Protein AF-A0A7C5HXP4-F1 (afdb_monomer_lite)

Radius of gyration: 20.26 Å; chains: 1; bounding box: 49×31×54 Å

Sequence (129 aa):
MNFFTFSFLLFFAIVLTFNWLLKRWPFVWKLWLLFSSYLFYAFLDIRFLVILFAASLFNFLTGYLVNGDSDSEKGDRLMLAFAVLGNIFILALFKYYDFFRVSVESLLSRANLNVNFPLLEIVLPIGLS

pLDDT: mean 79.81, std 12.13, range [37.66, 94.31]

Structure (mmCIF, N/CA/C/O backbone):
data_AF-A0A7C5HXP4-F1
#
_entry.id   AF-A0A7C5HXP4-F1
#
loop_
_atom_site.group_PDB
_atom_site.id
_atom_site.type_symbol
_atom_site.label_atom_id
_atom_site.label_alt_id
_atom_site.label_comp_id
_atom_site.label_asym_id
_atom_site.label_entity_id
_atom_site.label_seq_id
_atom_site.pdbx_PDB_ins_code
_atom_site.Cartn_x
_atom_site.Cartn_y
_atom_site.Cartn_z
_atom_site.occupancy
_atom_site.B_iso_or_equiv
_atom_site.auth_seq_id
_atom_site.auth_comp_id
_atom_site.auth_asym_id
_atom_site.auth_atom_id
_atom_site.pdbx_PDB_model_num
ATOM 1 N N . MET A 1 1 ? -10.605 -8.056 -9.793 1.00 60.44 1 MET A N 1
ATOM 2 C CA . MET A 1 1 ? -10.437 -9.331 -10.539 1.00 60.44 1 MET A CA 1
ATOM 3 C C . MET A 1 1 ? -10.215 -10.475 -9.556 1.00 60.44 1 MET A C 1
ATOM 5 O O . MET A 1 1 ? -9.376 -10.327 -8.681 1.00 60.44 1 MET A O 1
ATOM 9 N N . ASN A 1 2 ? -10.940 -11.590 -9.676 1.00 61.75 2 ASN A N 1
ATOM 10 C CA . ASN A 1 2 ? -10.681 -12.786 -8.865 1.00 61.75 2 ASN A CA 1
ATOM 11 C C . ASN A 1 2 ? -9.537 -13.615 -9.473 1.00 61.75 2 ASN A C 1
ATOM 13 O O . ASN A 1 2 ? -9.426 -13.711 -10.695 1.00 61.75 2 ASN A O 1
ATOM 17 N N . PHE A 1 3 ? -8.718 -14.251 -8.629 1.00 64.12 3 PHE A N 1
ATOM 18 C CA . PHE A 1 3 ? -7.567 -15.063 -9.065 1.00 64.12 3 PHE A CA 1
ATOM 19 C C . PHE A 1 3 ? -7.954 -16.256 -9.955 1.00 64.12 3 PHE A C 1
ATOM 21 O O . PHE A 1 3 ? -7.169 -16.679 -10.796 1.00 64.12 3 PHE A O 1
ATOM 28 N N . PHE A 1 4 ? -9.178 -16.768 -9.816 1.00 68.62 4 PHE A N 1
ATOM 29 C CA . PHE A 1 4 ? -9.695 -17.889 -10.610 1.00 68.62 4 PHE A CA 1
ATOM 30 C C . PHE A 1 4 ? -10.366 -17.461 -11.924 1.00 68.62 4 PHE A C 1
ATOM 32 O O . PHE A 1 4 ? -10.901 -18.295 -12.650 1.00 68.62 4 PHE A O 1
ATOM 39 N N . THR A 1 5 ? -10.390 -16.165 -12.240 1.00 82.25 5 THR A N 1
ATOM 40 C CA . THR A 1 5 ? -11.065 -15.661 -13.439 1.00 82.25 5 THR A CA 1
ATOM 41 C C . THR A 1 5 ? -10.150 -15.736 -14.661 1.00 82.25 5 THR A C 1
ATOM 43 O O . THR A 1 5 ? -8.975 -15.383 -14.592 1.00 82.25 5 THR A O 1
ATOM 46 N N . PHE A 1 6 ? -10.706 -16.103 -15.820 1.00 84.25 6 PHE A N 1
ATOM 47 C CA . PHE A 1 6 ? -9.986 -16.118 -17.101 1.00 84.25 6 PHE A CA 1
ATOM 48 C C . PHE A 1 6 ? -9.297 -14.776 -17.418 1.00 84.25 6 PHE A C 1
ATOM 50 O O . PHE A 1 6 ? -8.176 -14.748 -17.921 1.00 84.25 6 PHE A O 1
ATOM 57 N N . SER A 1 7 ? -9.920 -13.658 -17.036 1.00 83.06 7 SER A N 1
ATOM 58 C CA . SER A 1 7 ? -9.351 -12.313 -17.171 1.00 83.06 7 SER A CA 1
ATOM 59 C C . SER A 1 7 ? -8.021 -12.137 -16.426 1.00 83.06 7 SER A C 1
ATOM 61 O O . SER A 1 7 ? -7.148 -11.433 -16.926 1.00 83.06 7 SER A O 1
ATOM 63 N N . PHE A 1 8 ? -7.837 -12.785 -15.266 1.00 86.00 8 PHE A N 1
ATOM 64 C CA . PHE A 1 8 ? -6.562 -12.765 -14.541 1.00 86.00 8 PHE A CA 1
ATOM 65 C C . PHE A 1 8 ? -5.486 -13.552 -15.289 1.00 86.00 8 PHE A C 1
ATOM 67 O O . PHE A 1 8 ? -4.372 -13.061 -15.434 1.00 86.00 8 PHE A O 1
ATOM 74 N N . LEU A 1 9 ? -5.819 -14.739 -15.804 1.00 87.69 9 LEU A N 1
ATOM 75 C CA . LEU A 1 9 ? -4.872 -15.576 -16.546 1.00 87.69 9 LEU A CA 1
ATOM 76 C C . LEU A 1 9 ? -4.379 -14.867 -17.813 1.00 87.69 9 LEU A C 1
ATOM 78 O O . LEU A 1 9 ? -3.181 -14.865 -18.090 1.00 87.69 9 LEU A O 1
ATOM 82 N N . LEU A 1 10 ? -5.286 -14.209 -18.538 1.00 89.00 10 LEU A N 1
ATOM 83 C CA . LEU A 1 10 ? -4.948 -13.415 -19.718 1.00 89.00 10 LEU A CA 1
ATOM 84 C C . LEU A 1 10 ? -4.054 -12.220 -19.345 1.00 89.00 10 LEU A C 1
ATOM 86 O O . LEU A 1 10 ? -3.011 -12.022 -19.966 1.00 89.00 10 LEU A O 1
ATOM 90 N N . PHE A 1 11 ? -4.411 -11.467 -18.299 1.00 89.75 11 PHE A N 1
ATOM 91 C CA . PHE A 1 11 ? -3.580 -10.376 -17.781 1.00 89.75 11 PHE A CA 1
ATOM 92 C C . PHE A 1 11 ? -2.176 -10.863 -17.389 1.00 89.75 11 PHE A C 1
ATOM 94 O O . PHE A 1 11 ? -1.177 -10.290 -17.822 1.00 89.75 11 PHE A O 1
ATOM 101 N N . PHE A 1 12 ? -2.093 -11.952 -16.624 1.00 89.50 12 PHE A N 1
ATOM 102 C CA . PHE A 1 12 ? -0.835 -12.546 -16.184 1.00 89.50 12 PHE A CA 1
ATOM 103 C C . PHE A 1 12 ? 0.032 -12.990 -17.364 1.00 89.50 12 PHE A C 1
ATOM 105 O O . PHE A 1 12 ? 1.220 -12.674 -17.393 1.00 89.50 12 PHE A O 1
ATOM 112 N N . ALA A 1 13 ? -0.554 -13.665 -18.357 1.00 92.88 13 ALA A N 1
ATOM 113 C CA . ALA A 1 13 ? 0.160 -14.090 -19.556 1.00 92.88 13 ALA A CA 1
ATOM 114 C C . ALA A 1 13 ? 0.762 -12.892 -20.305 1.00 92.88 13 ALA A C 1
ATOM 116 O O . ALA A 1 13 ? 1.952 -12.909 -20.616 1.00 92.88 13 ALA A O 1
A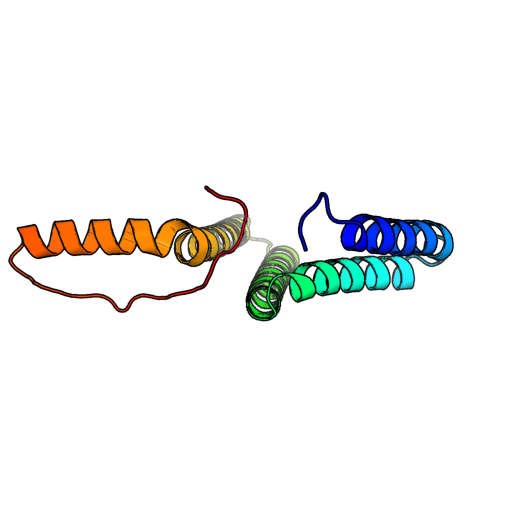TOM 117 N N . ILE A 1 14 ? -0.014 -11.819 -20.515 1.00 92.81 14 ILE A N 1
ATOM 118 C CA . ILE A 1 14 ? 0.481 -10.584 -21.143 1.00 92.81 14 ILE A CA 1
ATOM 119 C C . ILE A 1 14 ? 1.643 -10.002 -20.334 1.00 92.81 14 ILE A C 1
ATOM 121 O O . ILE A 1 14 ? 2.724 -9.775 -20.881 1.00 92.81 14 ILE A O 1
ATOM 125 N N . VAL A 1 15 ? 1.449 -9.782 -19.030 1.00 93.12 15 VAL A N 1
ATOM 126 C CA . VAL A 1 15 ? 2.478 -9.186 -18.166 1.00 93.12 15 VAL A CA 1
ATOM 127 C C . VAL A 1 15 ? 3.755 -10.017 -18.188 1.00 93.12 15 VAL A C 1
ATOM 129 O O . VAL A 1 15 ? 4.835 -9.443 -18.331 1.00 93.12 15 VAL A O 1
ATOM 132 N N . LEU A 1 16 ? 3.645 -11.344 -18.112 1.00 93.19 16 LEU A N 1
ATOM 133 C CA . LEU A 1 16 ? 4.778 -12.266 -18.123 1.00 93.19 16 LEU A CA 1
ATOM 134 C C . LEU A 1 16 ? 5.534 -12.242 -19.458 1.00 93.19 16 LEU A C 1
ATOM 136 O O . LEU A 1 16 ? 6.766 -12.175 -19.461 1.00 93.19 16 LEU A O 1
ATOM 140 N N . THR A 1 17 ? 4.820 -12.257 -20.585 1.00 94.31 17 THR A N 1
ATOM 141 C CA . THR A 1 17 ? 5.432 -12.190 -21.918 1.00 94.31 17 THR A CA 1
ATOM 142 C C . THR A 1 17 ? 6.218 -10.892 -22.094 1.00 94.31 17 THR A C 1
ATOM 144 O O . THR A 1 17 ? 7.405 -10.929 -22.430 1.00 94.31 17 THR A O 1
ATOM 147 N N . PHE A 1 18 ? 5.606 -9.745 -21.791 1.00 92.38 18 PHE A N 1
ATOM 148 C CA . PHE A 1 18 ? 6.288 -8.449 -21.865 1.00 92.38 18 PHE A CA 1
ATOM 149 C C . PHE A 1 18 ? 7.428 -8.337 -20.848 1.00 92.38 18 PHE A C 1
ATOM 151 O O . PHE A 1 18 ? 8.488 -7.812 -21.178 1.00 92.38 18 PHE A O 1
ATOM 158 N N . ASN A 1 19 ? 7.275 -8.892 -19.646 1.00 91.69 19 ASN A N 1
ATOM 159 C CA . ASN A 1 19 ? 8.336 -8.933 -18.641 1.00 91.69 19 ASN A CA 1
ATOM 160 C C . ASN A 1 19 ? 9.599 -9.636 -19.169 1.00 91.69 19 ASN A C 1
ATOM 162 O O . ASN A 1 19 ? 10.714 -9.169 -18.929 1.00 91.69 19 ASN A O 1
ATOM 166 N N . TRP A 1 20 ? 9.435 -10.725 -19.925 1.00 91.31 20 TRP A N 1
ATOM 167 C CA . TRP A 1 20 ? 10.565 -11.437 -20.518 1.00 91.31 20 TRP A CA 1
ATOM 168 C C . TRP A 1 20 ? 11.201 -10.669 -21.687 1.00 91.31 20 TRP A C 1
ATOM 170 O O . TRP A 1 20 ? 12.427 -10.572 -21.754 1.00 91.31 20 TRP A O 1
ATOM 180 N N . LEU A 1 21 ? 10.383 -10.059 -22.552 1.00 91.56 21 LEU A N 1
ATOM 181 C CA . LEU A 1 21 ? 10.831 -9.243 -23.692 1.00 91.56 21 LEU A CA 1
ATOM 182 C C . LEU A 1 21 ? 11.588 -7.980 -23.251 1.00 91.56 21 LEU A C 1
ATOM 184 O O . LEU A 1 21 ? 12.637 -7.647 -23.803 1.00 91.56 21 LEU A O 1
ATOM 188 N N . LEU A 1 22 ? 11.081 -7.286 -22.230 1.00 90.69 22 LEU A N 1
ATOM 189 C CA . LEU A 1 22 ? 11.629 -6.013 -21.757 1.00 90.69 22 LEU A CA 1
ATOM 190 C C . LEU A 1 22 ? 12.852 -6.186 -20.850 1.00 90.69 22 LEU A C 1
ATOM 192 O O . LEU A 1 22 ? 13.529 -5.199 -20.566 1.00 90.69 22 LEU A O 1
ATOM 196 N N . LYS A 1 23 ? 13.195 -7.416 -20.439 1.00 88.12 23 LYS A N 1
ATOM 197 C CA . LYS A 1 23 ? 14.339 -7.710 -19.553 1.00 88.12 23 LYS A CA 1
ATOM 198 C C . LYS A 1 23 ? 15.664 -7.122 -20.058 1.00 88.12 23 LYS A C 1
ATOM 200 O O . LYS A 1 23 ? 16.542 -6.811 -19.257 1.00 88.12 23 LYS A O 1
ATOM 205 N N . ARG A 1 24 ? 15.814 -6.946 -21.377 1.00 89.12 24 ARG A N 1
ATOM 206 C CA . ARG A 1 24 ? 17.007 -6.343 -21.996 1.00 89.12 24 ARG A CA 1
ATOM 207 C C . ARG A 1 24 ? 17.169 -4.853 -21.666 1.00 89.12 24 ARG A C 1
ATOM 209 O O . ARG A 1 24 ? 18.291 -4.356 -21.719 1.00 89.12 24 ARG A O 1
ATOM 216 N N . TRP A 1 25 ? 16.088 -4.144 -21.331 1.00 92.12 25 TRP A N 1
ATOM 217 C CA . TRP A 1 25 ? 16.073 -2.702 -21.065 1.00 92.12 25 TRP A CA 1
ATOM 218 C C . TRP A 1 25 ? 15.622 -2.421 -19.622 1.00 92.12 25 TRP A C 1
ATOM 220 O O . TRP A 1 25 ? 14.426 -2.277 -19.362 1.00 92.12 25 TRP A O 1
ATOM 230 N N . PRO A 1 26 ? 16.559 -2.302 -18.662 1.00 88.75 26 PRO A N 1
ATOM 231 C CA . PRO A 1 26 ? 16.243 -2.329 -17.232 1.00 88.75 26 PRO A CA 1
ATOM 232 C C . PRO A 1 26 ? 15.348 -1.175 -16.770 1.00 88.75 26 PRO A C 1
ATOM 234 O O . PRO A 1 26 ? 14.572 -1.344 -15.835 1.00 88.75 26 PRO A O 1
ATOM 237 N N . PHE A 1 27 ? 15.431 -0.005 -17.408 1.00 91.44 27 PHE A N 1
ATOM 238 C CA . PHE A 1 27 ? 14.555 1.123 -17.085 1.00 91.44 27 PHE A CA 1
ATOM 239 C C . PHE A 1 27 ? 13.104 0.848 -17.503 1.00 91.44 27 PHE A C 1
ATOM 241 O O . PHE A 1 27 ? 12.200 0.891 -16.672 1.00 91.44 27 PHE A O 1
ATOM 248 N N . VAL A 1 28 ? 12.890 0.481 -18.771 1.00 91.56 28 VAL A N 1
ATOM 249 C CA . VAL A 1 28 ? 11.555 0.186 -19.322 1.00 91.56 28 VAL A CA 1
ATOM 250 C C . VAL A 1 28 ? 10.923 -1.008 -18.607 1.00 91.56 28 VAL A C 1
ATOM 252 O O . VAL A 1 28 ? 9.731 -0.997 -18.317 1.00 91.56 28 VAL A O 1
ATOM 255 N N . TRP A 1 29 ? 11.734 -2.000 -18.243 1.00 91.00 29 TRP A N 1
ATOM 256 C CA . TRP A 1 29 ? 11.314 -3.151 -17.453 1.00 91.00 29 TRP A CA 1
ATOM 257 C C . TRP A 1 29 ? 10.725 -2.764 -16.087 1.00 91.00 29 TRP A C 1
ATOM 259 O O . TRP A 1 29 ? 9.637 -3.220 -15.734 1.00 91.00 29 TRP A O 1
ATOM 269 N N . LYS A 1 30 ? 11.393 -1.872 -15.340 1.00 90.56 30 LYS A N 1
ATOM 270 C CA . LYS A 1 30 ? 10.876 -1.368 -14.055 1.00 90.56 30 LYS A CA 1
ATOM 271 C C . LYS A 1 30 ? 9.566 -0.602 -14.236 1.00 90.56 30 LYS A C 1
ATOM 273 O O . LYS A 1 30 ? 8.635 -0.816 -13.465 1.00 90.56 30 LYS A O 1
ATOM 278 N N . LEU A 1 31 ? 9.482 0.260 -15.254 1.00 91.25 31 LEU A N 1
ATOM 279 C CA . LEU A 1 31 ? 8.260 1.016 -15.550 1.00 91.25 31 LEU A CA 1
ATOM 280 C C . LEU A 1 31 ? 7.101 0.086 -15.923 1.00 91.25 31 LEU A C 1
ATOM 282 O O . LEU A 1 31 ? 5.989 0.287 -15.446 1.00 91.25 31 LEU A O 1
ATOM 286 N N . TRP A 1 32 ? 7.362 -0.951 -16.723 1.00 91.94 32 TRP A N 1
ATOM 287 C CA . TRP A 1 32 ? 6.363 -1.952 -17.096 1.00 91.94 32 TRP A CA 1
ATOM 288 C C . TRP A 1 32 ? 5.803 -2.688 -15.881 1.00 91.94 32 TRP A C 1
ATOM 290 O O . TRP A 1 32 ? 4.586 -2.826 -15.754 1.00 91.94 32 TRP A O 1
ATOM 300 N N . LEU A 1 33 ? 6.674 -3.130 -14.971 1.00 91.12 33 LEU A N 1
ATOM 301 C CA . LEU A 1 33 ? 6.251 -3.800 -13.741 1.00 91.12 33 LEU A CA 1
ATOM 302 C C . LEU A 1 33 ? 5.461 -2.869 -12.825 1.00 91.12 33 LEU A C 1
ATOM 304 O O . LEU A 1 33 ? 4.429 -3.274 -12.289 1.00 91.12 33 LEU A O 1
ATOM 308 N N . LEU A 1 34 ? 5.907 -1.619 -12.683 1.00 89.44 34 LEU A N 1
ATOM 309 C CA . LEU A 1 34 ? 5.202 -0.617 -11.893 1.00 89.44 34 LEU A CA 1
ATOM 310 C C . LEU A 1 34 ? 3.800 -0.377 -12.465 1.00 89.44 34 LEU A C 1
ATOM 312 O O . LEU A 1 34 ? 2.811 -0.493 -11.747 1.00 89.44 34 LEU A O 1
ATOM 316 N N . PHE A 1 35 ? 3.713 -0.121 -13.770 1.00 90.75 35 PHE A N 1
ATOM 317 C CA . PHE A 1 35 ? 2.450 0.099 -14.463 1.00 90.75 35 PHE A CA 1
ATOM 318 C C . PHE A 1 35 ? 1.523 -1.111 -14.346 1.00 90.75 35 PHE A C 1
ATOM 320 O O . PHE A 1 35 ? 0.366 -0.950 -13.975 1.00 90.75 35 PHE A O 1
ATOM 327 N N . SER A 1 36 ? 2.041 -2.321 -14.572 1.00 89.75 36 SER A N 1
ATOM 328 C CA . SER A 1 36 ? 1.276 -3.568 -14.444 1.00 89.75 36 SER A CA 1
ATOM 329 C C . SER A 1 36 ? 0.725 -3.754 -13.029 1.00 89.75 36 SER A C 1
ATOM 331 O O . SER A 1 36 ? -0.436 -4.122 -12.873 1.00 89.75 36 SER A O 1
ATOM 333 N N . SER A 1 37 ? 1.522 -3.449 -11.999 1.00 87.00 37 SER A N 1
ATOM 334 C CA . SER A 1 37 ? 1.078 -3.492 -10.602 1.00 87.00 37 SER A CA 1
ATOM 335 C C . SER A 1 37 ? -0.094 -2.534 -10.360 1.00 87.00 37 SER A C 1
ATOM 337 O O . SER A 1 37 ? -1.151 -2.949 -9.887 1.00 87.00 37 SER A O 1
ATOM 339 N N . TYR A 1 38 ? 0.039 -1.271 -10.772 1.00 86.88 38 TYR A N 1
ATOM 340 C CA . TYR A 1 38 ? -1.032 -0.284 -10.622 1.00 86.88 38 TYR A CA 1
ATOM 341 C C . TYR A 1 38 ? -2.296 -0.652 -11.404 1.00 86.88 38 TYR A C 1
ATOM 343 O O . TYR A 1 38 ? -3.398 -0.505 -10.879 1.00 86.88 38 TYR A O 1
ATOM 351 N N . LEU A 1 39 ? -2.156 -1.171 -12.626 1.00 86.75 39 LEU A N 1
ATOM 352 C CA . LEU A 1 39 ? -3.283 -1.605 -13.456 1.00 86.75 39 LEU A CA 1
ATOM 353 C C . LEU A 1 39 ? -4.041 -2.766 -12.812 1.00 86.75 39 LEU A C 1
ATOM 355 O O . LEU A 1 39 ? -5.269 -2.757 -12.773 1.00 86.75 39 LEU A O 1
ATOM 359 N N . PHE A 1 40 ? -3.313 -3.734 -12.251 1.00 84.38 40 PHE A N 1
ATOM 360 C CA . PHE A 1 40 ? -3.906 -4.852 -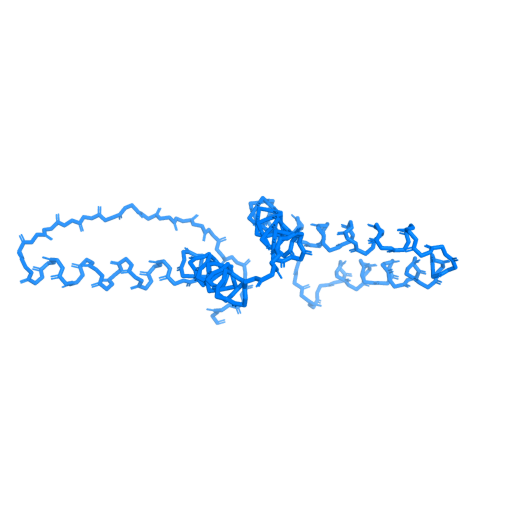11.525 1.00 84.38 40 PHE A CA 1
ATOM 361 C C . PHE A 1 40 ? -4.743 -4.381 -10.328 1.00 84.38 40 PHE A C 1
ATOM 363 O O . PHE A 1 40 ? -5.875 -4.834 -10.150 1.00 84.38 40 PHE A O 1
ATOM 370 N N . TYR A 1 41 ? -4.227 -3.427 -9.547 1.00 77.81 41 TYR A N 1
ATOM 371 C CA . TYR A 1 41 ? -4.969 -2.837 -8.429 1.00 77.81 41 TYR A CA 1
ATOM 372 C C . TYR A 1 41 ? -6.136 -1.946 -8.883 1.00 77.81 41 TYR A C 1
ATOM 374 O O . TYR A 1 41 ? -7.192 -1.968 -8.253 1.00 77.81 41 TYR A O 1
ATOM 382 N N . ALA A 1 42 ? -6.004 -1.225 -10.001 1.00 81.81 42 ALA A N 1
ATOM 383 C CA . ALA A 1 42 ? -7.089 -0.421 -10.570 1.00 81.81 42 ALA A CA 1
ATOM 384 C C . ALA A 1 42 ? -8.298 -1.274 -10.998 1.00 81.81 42 ALA A C 1
ATOM 386 O O . ALA A 1 42 ? -9.436 -0.829 -10.872 1.00 81.81 42 ALA A O 1
ATOM 387 N N . PHE A 1 43 ? -8.070 -2.514 -11.450 1.00 77.19 43 PHE A N 1
ATOM 388 C CA . PHE A 1 43 ? -9.134 -3.481 -11.755 1.00 77.19 43 PHE A CA 1
ATOM 389 C C . PHE A 1 43 ? -9.881 -4.017 -10.520 1.00 77.19 43 PHE A C 1
ATOM 391 O O . PHE A 1 43 ? -10.860 -4.757 -10.673 1.00 77.19 43 PHE A O 1
ATOM 398 N N . LEU A 1 44 ? -9.400 -3.741 -9.306 1.00 70.44 44 LEU A N 1
ATOM 399 C CA . LEU A 1 44 ? -10.107 -4.052 -8.062 1.00 70.44 44 LEU A CA 1
ATOM 400 C C . LEU A 1 44 ? -10.941 -2.849 -7.622 1.00 70.44 44 LEU A C 1
ATOM 402 O O . LEU A 1 44 ? -12.161 -2.957 -7.560 1.00 70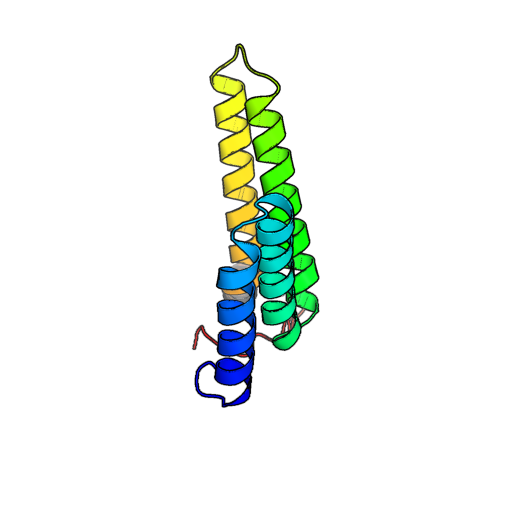.44 44 LEU A O 1
ATOM 406 N N . ASP A 1 45 ? -10.294 -1.710 -7.376 1.00 73.69 45 ASP A N 1
ATOM 407 C CA . ASP A 1 45 ? -10.951 -0.421 -7.150 1.00 73.69 45 ASP A CA 1
ATOM 408 C C . ASP A 1 45 ? -9.921 0.705 -7.331 1.00 73.69 45 ASP A C 1
ATOM 410 O O . ASP A 1 45 ? -8.806 0.646 -6.803 1.00 73.69 45 ASP A O 1
ATOM 414 N N . ILE A 1 46 ? -10.299 1.765 -8.045 1.00 76.19 46 ILE A N 1
ATOM 415 C CA . ILE A 1 46 ? -9.447 2.939 -8.271 1.00 76.19 46 ILE A CA 1
ATOM 416 C C . ILE A 1 46 ? -9.068 3.656 -6.964 1.00 76.19 46 ILE A C 1
ATOM 418 O O . ILE A 1 46 ? -8.006 4.272 -6.882 1.00 76.19 46 ILE A O 1
ATOM 422 N N . ARG A 1 47 ? -9.887 3.546 -5.911 1.00 75.81 47 ARG A N 1
ATOM 423 C CA . ARG A 1 47 ? -9.598 4.126 -4.590 1.00 75.81 47 ARG A CA 1
ATOM 424 C C . ARG A 1 47 ? -8.330 3.529 -3.978 1.00 75.81 47 ARG A C 1
ATOM 426 O O . ARG A 1 47 ? -7.524 4.272 -3.416 1.00 75.81 47 ARG A O 1
ATOM 433 N N . PHE A 1 48 ? -8.090 2.226 -4.164 1.00 73.44 48 PHE A N 1
ATOM 434 C CA . PHE A 1 48 ? -6.853 1.576 -3.713 1.00 73.44 48 PHE A CA 1
ATOM 435 C C . PHE A 1 48 ? -5.624 2.107 -4.436 1.00 73.44 48 PHE A C 1
ATOM 437 O O . PHE A 1 48 ? -4.556 2.159 -3.836 1.00 73.44 48 PHE A O 1
ATOM 444 N N . LEU A 1 49 ? -5.766 2.553 -5.687 1.00 80.69 49 LEU A N 1
ATOM 445 C CA . LEU A 1 49 ? -4.659 3.133 -6.439 1.00 80.69 49 LEU A CA 1
ATOM 446 C C . LEU A 1 49 ? -4.144 4.408 -5.770 1.00 80.69 49 LEU A C 1
ATOM 448 O O . LEU A 1 49 ? -2.936 4.560 -5.610 1.00 80.69 49 LEU A O 1
ATOM 452 N N . VAL A 1 50 ? -5.047 5.289 -5.329 1.00 81.50 50 VAL A N 1
ATOM 453 C CA . VAL A 1 50 ? -4.683 6.539 -4.638 1.00 81.50 50 VAL A CA 1
ATOM 454 C C . VAL A 1 50 ? -3.951 6.240 -3.331 1.00 81.50 50 VAL A C 1
ATOM 456 O O . VAL A 1 50 ? -2.920 6.845 -3.046 1.00 81.50 50 VAL A O 1
ATOM 459 N N . ILE A 1 51 ? -4.444 5.268 -2.563 1.00 80.19 51 ILE A N 1
ATOM 460 C CA . ILE A 1 51 ? -3.853 4.872 -1.278 1.00 80.19 51 ILE A CA 1
ATOM 461 C C . ILE A 1 51 ? -2.489 4.216 -1.488 1.00 80.19 51 ILE A C 1
ATOM 463 O O . ILE A 1 51 ? -1.528 4.558 -0.804 1.00 80.19 51 ILE A O 1
ATOM 467 N N . LEU A 1 52 ? -2.386 3.298 -2.450 1.00 83.38 52 LEU A N 1
ATOM 468 C CA . LEU A 1 52 ? -1.150 2.592 -2.772 1.00 83.38 52 LEU A CA 1
ATOM 469 C C . LEU A 1 52 ? -0.095 3.558 -3.310 1.00 83.38 52 LEU A C 1
ATOM 471 O O . LEU A 1 52 ? 1.071 3.460 -2.927 1.00 83.38 52 LEU A O 1
ATOM 475 N N . PHE A 1 53 ? -0.501 4.526 -4.133 1.00 85.75 53 PHE A N 1
ATOM 476 C CA . PHE A 1 53 ? 0.374 5.592 -4.606 1.00 85.75 53 PHE A CA 1
ATOM 477 C C . PHE A 1 53 ? 0.850 6.480 -3.453 1.00 85.75 53 PHE A C 1
ATOM 479 O O . PHE A 1 53 ? 2.052 6.700 -3.317 1.00 85.75 53 PHE A O 1
ATOM 486 N N . ALA A 1 54 ? -0.057 6.931 -2.580 1.00 86.44 54 ALA A N 1
ATOM 487 C CA . ALA A 1 54 ? 0.291 7.744 -1.416 1.00 86.44 54 ALA A CA 1
ATOM 488 C C . ALA A 1 54 ? 1.232 7.001 -0.454 1.00 86.44 54 ALA A C 1
ATOM 490 O O . ALA A 1 54 ? 2.238 7.564 -0.030 1.00 86.44 54 ALA A O 1
ATOM 491 N N . ALA A 1 55 ? 0.961 5.725 -0.164 1.00 86.81 55 ALA A N 1
ATOM 492 C CA . ALA A 1 55 ? 1.814 4.884 0.672 1.00 86.81 55 ALA A CA 1
ATOM 493 C C . ALA A 1 55 ? 3.188 4.648 0.028 1.00 86.81 55 ALA A C 1
ATOM 495 O O . ALA A 1 55 ? 4.212 4.715 0.706 1.00 86.81 55 ALA A O 1
ATOM 496 N N . SER A 1 56 ? 3.231 4.402 -1.284 1.00 87.00 56 SER A N 1
ATOM 497 C CA . SER A 1 56 ? 4.488 4.220 -2.018 1.00 87.00 56 SER A CA 1
ATOM 498 C C . SER A 1 56 ? 5.320 5.500 -2.019 1.00 87.00 56 SER A C 1
ATOM 500 O O . SER A 1 56 ? 6.520 5.448 -1.764 1.00 87.00 56 SER A O 1
ATOM 502 N N . LEU A 1 57 ? 4.685 6.652 -2.256 1.00 89.38 57 LEU A N 1
ATOM 503 C CA . LEU A 1 57 ? 5.339 7.958 -2.240 1.00 89.38 57 LEU A CA 1
ATOM 504 C C . LEU A 1 57 ? 5.846 8.311 -0.840 1.00 89.38 57 LEU A C 1
ATOM 506 O O . LEU A 1 57 ? 6.984 8.746 -0.701 1.00 89.38 57 LEU A O 1
ATOM 510 N N . PHE A 1 58 ? 5.033 8.080 0.192 1.00 89.44 58 PHE A N 1
ATOM 511 C CA . PHE A 1 58 ? 5.420 8.284 1.585 1.00 89.44 58 PHE A CA 1
ATOM 512 C C . PHE A 1 58 ? 6.652 7.447 1.944 1.00 89.44 58 PHE A C 1
ATOM 514 O O . PHE A 1 58 ? 7.657 8.000 2.379 1.00 89.44 58 PHE A O 1
ATOM 521 N N . ASN A 1 59 ? 6.621 6.140 1.663 1.00 88.81 59 ASN A N 1
ATOM 522 C CA . ASN A 1 59 ? 7.759 5.251 1.904 1.00 88.81 59 ASN A CA 1
ATOM 523 C C . ASN A 1 59 ? 9.004 5.662 1.107 1.00 88.81 59 ASN A C 1
ATOM 525 O O . ASN A 1 59 ? 10.113 5.616 1.635 1.00 88.81 59 ASN A O 1
ATOM 529 N N . PHE A 1 60 ? 8.831 6.083 -0.148 1.00 87.50 60 PHE A N 1
ATOM 530 C CA . PHE A 1 60 ? 9.935 6.554 -0.980 1.00 87.50 60 PHE A CA 1
ATOM 531 C C . PHE A 1 60 ? 10.581 7.820 -0.406 1.00 87.50 60 PHE A C 1
ATOM 533 O O . PHE A 1 60 ? 11.802 7.881 -0.292 1.00 87.50 60 PHE A O 1
ATOM 540 N N . LEU A 1 61 ? 9.775 8.805 0.002 1.00 87.75 61 LEU A N 1
ATOM 541 C CA . LEU A 1 61 ? 10.266 10.044 0.605 1.00 87.75 61 LEU A CA 1
ATOM 542 C C . LEU A 1 61 ? 10.960 9.778 1.941 1.00 87.75 61 LEU A C 1
ATOM 544 O O . LEU A 1 61 ? 12.063 10.274 2.152 1.00 87.75 61 LEU A O 1
ATOM 548 N N . THR A 1 62 ? 10.367 8.969 2.823 1.00 85.88 62 THR A N 1
ATOM 549 C CA . THR A 1 62 ? 11.003 8.647 4.107 1.00 85.88 62 THR A CA 1
ATOM 550 C C . THR A 1 62 ? 12.299 7.865 3.909 1.00 85.88 62 THR A C 1
ATOM 552 O O . THR A 1 62 ? 13.289 8.167 4.565 1.00 85.88 62 THR A O 1
ATOM 555 N N . GLY A 1 63 ? 12.339 6.925 2.960 1.00 84.12 63 GLY A N 1
ATOM 556 C CA . GLY A 1 63 ? 13.562 6.198 2.614 1.00 84.12 63 GLY A CA 1
ATOM 557 C C . GLY A 1 63 ? 14.647 7.090 2.005 1.00 84.12 63 GLY A C 1
ATOM 558 O O . GLY A 1 63 ? 15.822 6.908 2.305 1.00 84.12 63 GLY A O 1
ATOM 559 N N . TYR A 1 64 ? 14.271 8.077 1.186 1.00 84.75 64 TYR A N 1
ATOM 560 C CA . TYR A 1 64 ? 15.216 9.049 0.634 1.00 84.75 64 TYR A CA 1
ATOM 561 C C . TYR A 1 64 ? 15.805 9.954 1.722 1.00 84.75 64 TYR A C 1
ATOM 563 O O . TYR A 1 64 ? 17.008 10.192 1.728 1.00 84.75 64 TYR A O 1
ATOM 571 N N . LEU A 1 65 ? 14.974 10.415 2.662 1.00 81.75 65 LEU A N 1
ATOM 572 C CA . LEU A 1 65 ? 15.404 11.273 3.768 1.00 81.75 65 LEU A CA 1
ATOM 573 C C . LEU A 1 65 ? 16.365 10.556 4.725 1.00 81.75 65 LEU A C 1
ATOM 575 O O . LEU A 1 65 ? 17.367 11.147 5.100 1.00 81.75 65 LEU A O 1
ATOM 579 N N . VAL A 1 66 ? 16.113 9.279 5.035 1.00 82.12 66 VAL A N 1
ATOM 580 C CA . VAL A 1 66 ? 17.021 8.440 5.848 1.00 82.12 66 VAL A CA 1
ATOM 581 C C . VAL A 1 66 ? 18.386 8.245 5.177 1.00 82.12 66 VAL A C 1
ATOM 583 O O . VAL A 1 66 ? 19.387 8.043 5.845 1.00 82.12 66 VAL A O 1
ATOM 586 N N . ASN A 1 67 ? 18.441 8.269 3.844 1.00 76.00 67 ASN A N 1
ATOM 587 C CA . ASN A 1 67 ? 19.675 8.008 3.100 1.00 76.00 67 ASN A CA 1
ATOM 588 C C . ASN A 1 67 ? 20.439 9.296 2.729 1.00 76.00 67 ASN A C 1
ATOM 590 O O . ASN A 1 67 ? 21.588 9.221 2.297 1.00 76.00 67 ASN A O 1
ATOM 594 N N . GLY A 1 68 ? 19.779 10.458 2.805 1.00 67.25 68 GLY A N 1
ATOM 595 C CA . GLY A 1 68 ? 20.300 11.753 2.354 1.00 67.25 68 GLY A CA 1
ATOM 596 C C . GLY A 1 68 ? 20.930 12.607 3.454 1.00 67.25 68 GLY A C 1
ATOM 597 O O . GLY A 1 68 ? 21.720 13.492 3.144 1.00 67.25 68 GLY A O 1
ATOM 598 N N . ASP A 1 69 ? 20.613 12.322 4.712 1.00 63.78 69 ASP A N 1
ATOM 599 C CA . ASP A 1 69 ? 21.128 13.000 5.898 1.00 63.78 69 ASP A CA 1
ATOM 600 C C . ASP A 1 69 ? 21.345 11.919 6.953 1.00 63.78 69 ASP A C 1
ATOM 602 O O . ASP A 1 69 ? 20.358 11.306 7.333 1.00 63.78 69 ASP A O 1
ATOM 606 N N . SER A 1 70 ? 22.588 11.669 7.392 1.00 55.62 70 SER A N 1
ATOM 607 C CA . SER A 1 70 ? 22.885 11.295 8.787 1.00 55.62 70 SER A CA 1
ATOM 608 C C . SER A 1 70 ? 24.347 10.903 9.014 1.00 55.62 70 SER A C 1
ATOM 610 O O . SER A 1 70 ? 24.760 9.763 8.836 1.00 55.62 70 SER A O 1
ATOM 612 N N . ASP A 1 71 ? 25.083 11.844 9.602 1.00 60.25 71 ASP A N 1
ATOM 613 C CA . ASP A 1 71 ? 26.144 11.561 10.583 1.00 60.25 71 ASP A CA 1
ATOM 614 C C . ASP A 1 71 ? 25.541 11.184 11.969 1.00 60.25 71 ASP A C 1
ATOM 616 O O . ASP A 1 71 ? 26.251 11.047 12.965 1.00 60.25 71 ASP A O 1
ATOM 620 N N . SER A 1 72 ? 24.207 11.043 12.074 1.00 70.81 72 SER A N 1
ATOM 621 C CA . SER A 1 72 ? 23.473 10.835 13.329 1.00 70.81 72 SER A CA 1
ATOM 622 C C . SER A 1 72 ? 22.562 9.606 13.271 1.00 70.81 72 SER A C 1
ATOM 624 O 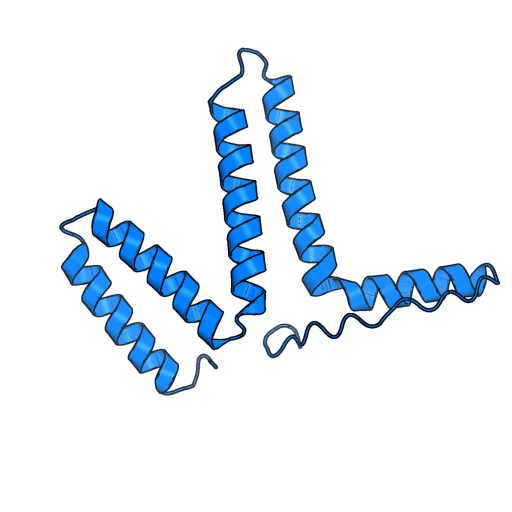O . SER A 1 72 ? 21.382 9.686 12.941 1.00 70.81 72 SER A O 1
ATOM 626 N N . GLU A 1 73 ? 23.085 8.473 13.739 1.00 76.12 73 GLU A N 1
ATOM 627 C CA . GLU A 1 73 ? 22.395 7.174 13.867 1.00 76.12 73 GLU A CA 1
ATOM 628 C C . GLU A 1 73 ? 21.025 7.253 14.592 1.00 76.12 73 GLU A C 1
ATOM 630 O O . GLU A 1 73 ? 20.134 6.419 14.407 1.00 76.12 73 GLU A O 1
ATOM 635 N N . LYS A 1 74 ? 20.819 8.282 15.429 1.00 77.25 74 LYS A N 1
ATOM 636 C CA . LYS A 1 74 ? 19.552 8.524 16.139 1.00 77.25 74 LYS A CA 1
ATOM 637 C C . LYS A 1 74 ? 18.455 9.100 15.237 1.00 77.25 74 LYS A C 1
ATOM 639 O O . LYS A 1 74 ? 17.286 8.787 15.467 1.00 77.25 74 LYS A O 1
ATOM 644 N N . GLY A 1 75 ? 18.807 9.936 14.257 1.00 80.75 75 GLY A N 1
ATOM 645 C CA . GLY A 1 75 ? 17.856 10.557 13.327 1.00 80.75 75 GLY A CA 1
ATOM 646 C C . GLY A 1 75 ? 17.207 9.519 12.417 1.00 80.75 75 GLY A C 1
ATOM 647 O O . GLY A 1 75 ? 15.977 9.427 12.351 1.00 80.75 75 GLY A O 1
ATOM 648 N N . ASP A 1 76 ? 18.031 8.641 11.850 1.00 81.81 76 ASP A N 1
ATOM 649 C CA . ASP A 1 76 ? 17.588 7.558 10.967 1.00 81.81 76 ASP A CA 1
ATOM 650 C C . ASP A 1 76 ? 16.627 6.606 11.670 1.00 81.81 76 ASP A C 1
ATOM 652 O O . ASP A 1 76 ? 15.584 6.232 11.130 1.00 81.81 76 ASP A O 1
ATOM 656 N N . ARG A 1 77 ? 16.919 6.257 12.928 1.00 83.81 77 ARG A N 1
ATOM 657 C CA . ARG A 1 77 ? 16.060 5.366 13.714 1.00 83.81 77 ARG A CA 1
ATOM 658 C C . ARG A 1 77 ? 14.678 5.968 13.982 1.00 83.81 77 ARG A C 1
ATOM 660 O O . ARG A 1 77 ? 13.689 5.232 13.977 1.00 83.81 77 ARG A O 1
ATOM 667 N N . LEU A 1 78 ? 14.594 7.281 14.203 1.00 85.75 78 LEU A N 1
ATOM 668 C CA . LEU A 1 78 ? 13.318 7.981 14.385 1.00 85.75 78 LEU A CA 1
ATOM 669 C C . LEU A 1 78 ? 12.528 8.065 13.075 1.00 85.75 78 LEU A C 1
ATOM 671 O O . LEU A 1 78 ? 11.323 7.808 13.078 1.00 85.75 78 LEU A O 1
ATOM 675 N N . MET A 1 79 ? 13.191 8.357 11.957 1.00 85.69 79 MET A N 1
ATOM 676 C CA . MET A 1 79 ? 12.553 8.369 10.636 1.00 85.69 79 MET A CA 1
ATOM 677 C C . MET A 1 79 ? 12.044 6.983 10.227 1.00 85.69 79 MET A C 1
ATOM 679 O O . MET A 1 79 ? 10.931 6.867 9.714 1.00 85.69 79 MET A O 1
ATOM 683 N N . LEU A 1 80 ? 12.794 5.917 10.522 1.00 86.69 80 LEU A N 1
ATOM 684 C CA . LEU A 1 80 ? 12.336 4.541 10.317 1.00 86.69 80 LEU A CA 1
ATOM 685 C C . LEU A 1 80 ? 11.114 4.214 11.182 1.00 86.69 80 LEU A C 1
ATOM 687 O O . LEU A 1 80 ? 10.142 3.647 10.681 1.00 86.69 80 LEU A O 1
ATOM 691 N N . ALA A 1 81 ? 11.123 4.600 12.462 1.00 89.19 81 ALA A N 1
ATOM 692 C CA . ALA A 1 81 ? 9.963 4.421 13.331 1.00 89.19 81 ALA A CA 1
ATOM 693 C C . ALA A 1 81 ? 8.733 5.164 12.783 1.00 89.19 81 ALA A C 1
ATOM 695 O O . ALA A 1 81 ? 7.636 4.608 12.765 1.00 89.19 81 ALA A O 1
ATOM 696 N N . PHE A 1 82 ? 8.921 6.382 12.269 1.00 89.44 82 PHE A N 1
ATOM 697 C CA . PHE A 1 82 ? 7.863 7.158 11.627 1.00 89.44 82 PHE A CA 1
ATOM 698 C C . PHE A 1 82 ? 7.329 6.484 10.353 1.00 89.44 82 PHE A C 1
ATOM 700 O O . PHE A 1 82 ? 6.112 6.386 10.183 1.00 89.44 82 PHE A O 1
ATOM 707 N N . ALA A 1 83 ? 8.207 5.941 9.500 1.00 88.62 83 ALA A N 1
ATOM 708 C CA . ALA A 1 83 ? 7.806 5.174 8.319 1.00 88.62 83 ALA A CA 1
ATOM 709 C C . ALA A 1 83 ? 6.932 3.972 8.706 1.00 88.62 83 ALA A C 1
ATOM 711 O O . ALA A 1 83 ? 5.850 3.762 8.151 1.00 88.62 83 ALA A O 1
ATOM 712 N N . VAL A 1 84 ? 7.378 3.193 9.694 1.00 90.44 84 VAL A N 1
ATOM 713 C CA . VAL A 1 84 ? 6.658 2.008 10.180 1.00 90.44 84 VAL A CA 1
ATOM 714 C C . VAL A 1 84 ? 5.304 2.397 10.767 1.00 90.44 84 VAL A C 1
ATOM 716 O O . VAL A 1 84 ? 4.292 1.796 10.404 1.00 90.44 84 VAL A O 1
ATOM 719 N N . LEU A 1 85 ? 5.257 3.429 11.614 1.00 91.81 85 LEU A N 1
ATOM 720 C CA . LEU A 1 85 ? 4.009 3.927 12.194 1.00 91.81 85 LEU A CA 1
ATOM 721 C C . LEU A 1 85 ? 3.025 4.396 11.118 1.00 91.81 85 LEU A C 1
ATOM 723 O O . LEU A 1 85 ? 1.845 4.068 11.211 1.00 91.81 85 LEU A O 1
ATOM 727 N N . GLY A 1 86 ? 3.495 5.082 10.072 1.00 87.69 86 GLY A N 1
ATOM 728 C CA . GLY A 1 86 ? 2.657 5.484 8.940 1.00 87.69 86 GLY A CA 1
ATOM 729 C C . GLY A 1 86 ? 2.029 4.290 8.212 1.00 87.69 86 GLY A C 1
ATOM 730 O O . GLY A 1 86 ? 0.825 4.281 7.958 1.00 87.69 86 GLY A O 1
ATOM 731 N N . ASN A 1 87 ? 2.803 3.235 7.942 1.00 87.19 87 ASN A N 1
ATOM 732 C CA . ASN A 1 87 ? 2.274 2.022 7.304 1.00 87.19 87 ASN A CA 1
ATOM 733 C C . ASN A 1 87 ? 1.290 1.265 8.212 1.00 87.19 87 ASN A C 1
ATOM 735 O O . ASN A 1 87 ? 0.248 0.805 7.741 1.00 87.19 87 ASN A O 1
ATOM 739 N N . ILE A 1 88 ? 1.585 1.162 9.514 1.00 87.19 88 ILE A N 1
ATOM 740 C CA . ILE A 1 88 ? 0.671 0.560 10.499 1.00 87.19 88 ILE A CA 1
ATOM 741 C C . ILE A 1 88 ? -0.626 1.364 10.581 1.00 87.19 88 ILE A C 1
ATOM 743 O O . ILE A 1 88 ? -1.701 0.776 10.642 1.00 87.19 88 ILE A O 1
ATOM 747 N N . PHE A 1 89 ? -0.545 2.692 10.544 1.00 84.94 89 PHE A N 1
ATOM 748 C CA . PHE A 1 89 ? -1.712 3.564 10.573 1.00 84.94 89 PHE A CA 1
ATOM 749 C C . PHE A 1 89 ? -2.611 3.357 9.349 1.00 84.94 89 PHE A C 1
ATOM 751 O O . PHE A 1 89 ? -3.820 3.196 9.500 1.00 84.94 89 PHE A O 1
ATOM 758 N N . ILE A 1 90 ? -2.030 3.266 8.149 1.00 82.50 90 ILE A N 1
ATOM 759 C CA . ILE A 1 90 ? -2.771 2.932 6.922 1.00 82.50 90 ILE A CA 1
ATOM 760 C C . ILE A 1 90 ? -3.443 1.558 7.069 1.00 82.50 90 ILE A C 1
ATOM 762 O O . ILE A 1 90 ? -4.636 1.423 6.808 1.00 82.50 90 ILE A O 1
ATOM 766 N N . LEU A 1 91 ? -2.727 0.541 7.554 1.00 79.88 91 LEU A N 1
ATOM 767 C CA . LEU A 1 91 ? -3.314 -0.779 7.810 1.00 79.88 91 LEU A CA 1
ATOM 768 C C . LEU A 1 91 ? -4.459 -0.719 8.828 1.00 79.88 91 LEU A C 1
ATOM 770 O O . LEU A 1 91 ? -5.507 -1.319 8.600 1.00 79.88 91 LEU A O 1
ATOM 774 N N . ALA A 1 92 ? -4.287 0.012 9.927 1.00 79.19 92 ALA A N 1
ATOM 775 C CA . ALA A 1 92 ? -5.310 0.176 10.951 1.00 79.19 92 ALA A CA 1
ATOM 776 C C . ALA A 1 92 ? -6.571 0.843 10.381 1.00 79.19 92 ALA A C 1
ATOM 778 O O . ALA A 1 92 ? -7.670 0.337 10.597 1.00 79.19 92 ALA A O 1
ATOM 779 N N . LEU A 1 93 ? -6.419 1.911 9.592 1.00 74.81 93 LEU A N 1
ATOM 780 C CA . LEU A 1 93 ? -7.534 2.624 8.964 1.00 74.81 93 LEU A CA 1
ATOM 781 C C . LEU A 1 93 ? -8.240 1.836 7.855 1.00 74.81 93 LEU A C 1
ATOM 783 O O . LEU A 1 93 ? -9.441 1.991 7.677 1.00 74.81 93 LEU A O 1
ATOM 787 N N . PHE A 1 94 ? -7.536 1.017 7.078 1.00 72.12 94 PHE A N 1
ATOM 788 C CA . PHE A 1 94 ? -8.176 0.315 5.959 1.00 72.12 94 PHE A CA 1
ATOM 789 C C . PHE A 1 94 ? -8.677 -1.073 6.332 1.00 72.12 94 PHE A C 1
ATOM 791 O O . PHE A 1 94 ? -9.742 -1.481 5.881 1.00 72.12 94 PHE A O 1
ATOM 798 N N . LYS A 1 95 ? -7.929 -1.808 7.157 1.00 72.25 95 LYS A N 1
ATOM 799 C CA . LYS A 1 95 ? -8.258 -3.193 7.513 1.00 72.25 95 LYS A CA 1
ATOM 800 C C . LYS A 1 95 ? -9.015 -3.306 8.832 1.00 72.25 95 LYS A C 1
ATOM 802 O O . LYS A 1 95 ? -9.835 -4.204 8.976 1.00 72.25 95 LYS A O 1
ATOM 807 N N . TYR A 1 96 ? -8.732 -2.430 9.794 1.00 73.44 96 TYR A N 1
ATOM 808 C CA . TYR A 1 96 ? -9.230 -2.561 11.166 1.00 73.44 96 TYR A CA 1
ATOM 809 C C . TYR A 1 96 ? -10.139 -1.412 11.603 1.00 73.44 96 TYR A C 1
ATOM 811 O O . TYR A 1 96 ? -10.510 -1.362 12.772 1.00 73.44 96 TYR A O 1
ATOM 819 N N . TYR A 1 97 ? -10.528 -0.508 10.699 1.00 75.25 97 TYR A N 1
ATOM 820 C CA . TYR A 1 97 ? -11.339 0.651 11.071 1.00 75.25 97 TYR A CA 1
ATOM 821 C C . TYR A 1 97 ? -12.690 0.257 11.646 1.00 75.25 97 TYR A C 1
ATOM 823 O O . TYR A 1 97 ? -13.081 0.810 12.665 1.00 75.25 97 TYR A O 1
ATOM 831 N N . ASP A 1 98 ? -13.369 -0.733 11.066 1.00 74.38 98 ASP A N 1
ATOM 832 C CA . ASP A 1 98 ? -14.663 -1.184 11.585 1.00 74.38 98 ASP A CA 1
ATOM 833 C C . ASP A 1 98 ? -14.523 -1.810 12.986 1.00 74.38 98 ASP A C 1
ATOM 835 O O . ASP A 1 98 ? -15.254 -1.454 13.910 1.00 74.38 98 ASP A O 1
ATOM 839 N N . PHE A 1 99 ? -13.487 -2.634 13.193 1.00 76.06 99 PHE A N 1
ATOM 840 C CA . PHE A 1 99 ? -13.141 -3.181 14.510 1.00 76.06 99 PHE A CA 1
ATOM 841 C C . PHE A 1 99 ? -12.818 -2.081 15.534 1.00 76.06 99 PHE A C 1
ATOM 843 O O . PHE A 1 99 ? -13.280 -2.129 16.678 1.00 76.06 99 PHE A O 1
ATOM 850 N N . PHE A 1 100 ? -12.035 -1.079 15.132 1.00 77.62 100 PHE A N 1
ATOM 851 C CA . PHE A 1 100 ? -11.662 0.042 15.989 1.00 77.62 100 PHE A CA 1
ATOM 852 C C . PHE A 1 100 ? -12.877 0.910 16.323 1.00 77.62 100 PHE A C 1
ATOM 854 O O . PHE A 1 100 ? -13.067 1.250 17.489 1.00 77.62 100 PHE A O 1
ATOM 861 N N . ARG A 1 101 ? -13.734 1.199 15.335 1.00 79.50 101 ARG A N 1
ATOM 862 C CA . ARG A 1 101 ? -14.982 1.951 15.506 1.00 79.50 101 ARG A CA 1
ATOM 863 C C . ARG A 1 101 ? -15.851 1.301 16.575 1.00 79.50 101 ARG A C 1
ATOM 865 O O . ARG A 1 101 ? -16.130 1.930 17.590 1.00 79.50 101 ARG A O 1
ATOM 872 N N . VAL A 1 102 ? -16.186 0.023 16.391 1.00 80.88 102 VAL A N 1
ATOM 873 C CA . VAL A 1 102 ? -17.034 -0.730 17.327 1.00 80.88 102 VAL A CA 1
ATOM 874 C C . VAL A 1 102 ? -16.402 -0.785 18.719 1.00 80.88 102 VAL A C 1
ATOM 876 O O . VAL A 1 102 ? -17.088 -0.597 19.724 1.00 80.88 102 VAL A O 1
ATOM 879 N N . SER A 1 103 ? -15.083 -0.985 18.802 1.00 83.75 103 SER A N 1
ATOM 880 C CA . SER A 1 103 ? -14.374 -1.016 20.086 1.00 83.75 103 SER A CA 1
ATOM 881 C C . SER A 1 103 ? -14.458 0.326 20.819 1.00 83.75 103 SER A C 1
ATOM 883 O O . SER A 1 103 ? -14.788 0.351 22.004 1.00 83.75 103 SER A O 1
ATOM 885 N N . VAL A 1 104 ? -14.222 1.445 20.130 1.00 83.44 104 VAL A N 1
ATOM 886 C CA . VAL A 1 104 ? -14.261 2.792 20.722 1.00 83.44 104 VAL A CA 1
ATOM 887 C C . VAL A 1 104 ? -15.688 3.202 21.094 1.00 83.44 104 VAL A C 1
ATOM 889 O O . VAL A 1 104 ? -15.895 3.703 22.197 1.00 83.44 104 VAL A O 1
ATOM 892 N N . GLU A 1 105 ? -16.680 2.919 20.247 1.00 85.62 105 GLU A N 1
ATOM 893 C CA . GLU A 1 105 ? -18.104 3.130 20.558 1.00 85.62 105 GLU A CA 1
ATOM 894 C C . GLU A 1 105 ? -18.529 2.320 21.795 1.00 85.62 105 GLU A C 1
ATOM 896 O O . GLU A 1 105 ? -19.223 2.826 22.681 1.00 85.62 105 GLU A O 1
ATOM 901 N N . SER A 1 106 ? -18.043 1.080 21.929 1.00 83.12 106 SER A N 1
ATOM 902 C CA . SER A 1 106 ? -18.322 0.243 23.104 1.00 83.12 106 SER A CA 1
ATOM 903 C C . SER A 1 106 ? -17.670 0.766 24.394 1.00 83.12 106 SER A C 1
ATOM 905 O O . SER A 1 106 ? -18.227 0.599 25.477 1.00 83.12 106 SER A O 1
ATOM 907 N N . LEU A 1 107 ? -16.507 1.420 24.306 1.00 85.38 107 LEU A N 1
ATOM 908 C CA . LEU A 1 107 ? -15.831 2.021 25.460 1.00 85.38 107 LEU A CA 1
ATOM 909 C C . LEU A 1 107 ? -16.471 3.354 25.860 1.00 85.38 107 LEU A C 1
ATOM 911 O O . LEU A 1 107 ? -16.655 3.613 27.049 1.00 85.38 107 LEU A O 1
ATOM 915 N N . LEU A 1 108 ? -16.844 4.180 24.883 1.00 84.25 108 LEU A N 1
ATOM 916 C CA . LEU A 1 108 ? -17.499 5.468 25.116 1.00 84.25 108 LEU A CA 1
ATOM 917 C C . LEU A 1 108 ? -18.929 5.295 25.636 1.00 84.25 108 LEU A C 1
ATOM 919 O O . LEU A 1 108 ? -19.323 6.006 26.560 1.00 84.25 108 LEU A O 1
ATOM 923 N N . SER A 1 109 ? -19.668 4.296 25.145 1.00 84.12 109 SER A N 1
ATOM 924 C CA . SER A 1 109 ? -20.995 3.968 25.684 1.00 84.12 109 SER A CA 1
ATOM 925 C C . SER A 1 109 ? -20.927 3.510 27.147 1.00 84.12 109 SER A C 1
ATOM 927 O O . SER A 1 109 ? -21.766 3.918 27.947 1.00 84.12 109 SER A O 1
ATOM 929 N N . ARG A 1 110 ? -19.875 2.776 27.554 1.00 84.88 110 ARG A N 1
ATOM 930 C CA . ARG A 1 110 ? -19.598 2.476 28.979 1.00 84.88 110 ARG A CA 1
ATOM 931 C C . ARG A 1 110 ? -19.286 3.725 29.808 1.00 84.88 110 ARG A C 1
ATOM 933 O O . ARG A 1 110 ? -19.536 3.726 31.008 1.00 84.88 110 ARG A O 1
ATOM 940 N N . ALA A 1 111 ? -18.758 4.773 29.181 1.00 84.56 111 ALA A N 1
ATOM 941 C CA . ALA A 1 111 ? -18.530 6.083 29.788 1.00 84.56 111 ALA A CA 1
ATOM 942 C C . ALA A 1 111 ? -19.743 7.033 29.658 1.00 84.56 111 ALA A C 1
ATOM 944 O O . ALA A 1 111 ? -19.608 8.226 29.924 1.00 84.56 111 ALA A O 1
ATOM 945 N N . ASN A 1 112 ? -20.921 6.527 29.262 1.00 81.44 112 ASN A N 1
ATOM 946 C CA . ASN A 1 112 ? -22.149 7.300 29.027 1.00 81.44 112 ASN A CA 1
ATOM 947 C C . ASN A 1 112 ? -22.042 8.380 27.927 1.00 81.44 112 ASN A C 1
ATOM 949 O O . ASN A 1 112 ? -22.889 9.271 27.836 1.00 81.44 112 ASN A O 1
ATOM 953 N N . LEU A 1 113 ? -21.030 8.292 27.061 1.00 77.19 113 LEU A N 1
ATOM 954 C CA . LEU A 1 113 ? -20.861 9.149 25.892 1.00 77.19 113 LEU A CA 1
ATOM 955 C C . LEU A 1 113 ? -21.318 8.385 24.645 1.00 77.19 113 LEU A C 1
ATOM 957 O O . LEU A 1 113 ? -20.581 7.574 24.091 1.00 77.19 113 LEU A O 1
ATOM 961 N N . ASN A 1 114 ? -22.543 8.645 24.187 1.00 72.38 114 ASN A N 1
ATOM 962 C CA . ASN A 1 114 ? -23.053 8.069 22.941 1.00 72.38 114 ASN A CA 1
ATOM 963 C C . ASN A 1 114 ? -22.506 8.850 21.742 1.00 72.38 114 ASN A C 1
ATOM 965 O O . ASN A 1 114 ? -23.121 9.806 21.268 1.00 72.38 114 ASN A O 1
ATOM 969 N N . VAL A 1 115 ? -21.326 8.448 21.277 1.00 75.56 115 VAL A N 1
ATOM 970 C CA . VAL A 1 115 ? -20.716 8.950 20.045 1.00 75.56 115 VAL A CA 1
ATOM 971 C C . VAL A 1 115 ? -20.922 7.903 18.959 1.00 75.56 115 VAL A C 1
ATOM 973 O O . VAL A 1 115 ? -20.479 6.772 19.120 1.00 75.56 115 VAL A O 1
ATOM 976 N N . ASN A 1 116 ? -21.574 8.287 17.863 1.00 70.31 116 ASN A N 1
ATOM 977 C CA . ASN A 1 116 ? -21.684 7.461 16.663 1.00 70.31 116 ASN A CA 1
ATOM 978 C C . ASN A 1 116 ? -20.652 7.960 15.658 1.00 70.31 116 ASN A C 1
ATOM 980 O O . ASN A 1 116 ? -20.741 9.103 15.194 1.00 70.31 116 ASN A O 1
ATOM 984 N N . PHE A 1 117 ? -19.666 7.133 15.334 1.00 70.69 117 PHE A N 1
ATOM 985 C CA . PHE A 1 117 ? -18.705 7.480 14.297 1.00 70.69 117 PHE A CA 1
ATOM 986 C C . PHE A 1 117 ? -19.290 7.154 12.916 1.00 70.69 117 PHE A C 1
ATOM 988 O O . PHE A 1 117 ? -20.035 6.184 12.767 1.00 70.69 117 PHE A O 1
ATOM 995 N N . PRO A 1 118 ? -18.972 7.949 11.880 1.00 67.81 118 PRO A N 1
ATOM 996 C CA . PRO A 1 118 ? -19.459 7.680 10.537 1.00 67.81 118 PRO A CA 1
ATOM 997 C C . PRO A 1 118 ? -18.947 6.324 10.034 1.00 67.81 118 PRO A C 1
ATOM 999 O O . PRO A 1 118 ? -17.773 5.982 10.180 1.00 67.81 118 PRO A O 1
ATOM 1002 N N . LEU A 1 119 ? -19.835 5.561 9.398 1.00 60.38 119 LEU A N 1
ATOM 1003 C CA . LEU A 1 119 ? -19.467 4.373 8.638 1.00 60.38 119 LEU A CA 1
ATOM 1004 C C . LEU A 1 119 ? -18.615 4.805 7.442 1.00 60.38 119 LEU A C 1
ATOM 1006 O O . LEU A 1 119 ? -19.127 5.324 6.451 1.00 60.38 119 LEU A O 1
ATOM 1010 N N . LEU A 1 120 ? -17.303 4.576 7.520 1.00 59.44 120 LEU A N 1
ATOM 1011 C CA . LEU A 1 120 ? -16.494 4.500 6.314 1.00 59.44 120 LEU A CA 1
ATOM 1012 C C . LEU A 1 120 ? -16.818 3.168 5.633 1.00 59.44 120 LEU A C 1
ATOM 1014 O O . LEU A 1 120 ? -16.155 2.161 5.872 1.00 59.44 120 LEU A O 1
ATOM 1018 N N . GLU A 1 121 ? -17.831 3.171 4.762 1.00 54.78 121 GLU A N 1
ATOM 1019 C CA . GLU A 1 121 ? -18.041 2.134 3.744 1.00 54.78 121 GLU A CA 1
ATOM 1020 C C . GLU A 1 121 ? -16.929 2.220 2.683 1.00 54.78 121 GLU A C 1
ATOM 1022 O O . GLU A 1 121 ? -17.149 2.459 1.492 1.00 54.78 121 GLU A O 1
ATOM 1027 N N . ILE A 1 122 ? -15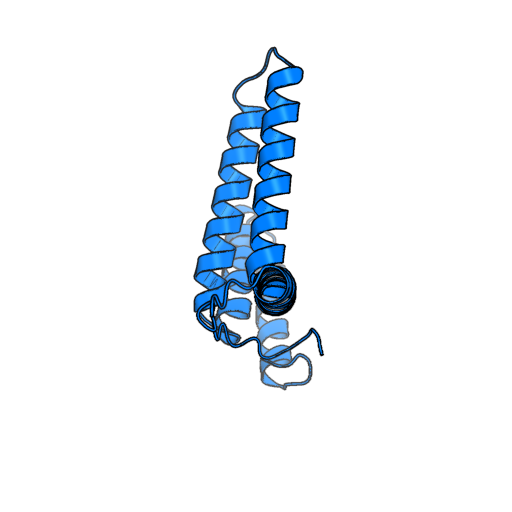.679 2.042 3.108 1.00 54.34 122 ILE A N 1
ATOM 1028 C CA . ILE A 1 122 ? -14.628 1.642 2.184 1.00 54.34 122 ILE A CA 1
ATOM 1029 C C . ILE A 1 122 ? -14.933 0.182 1.880 1.00 54.34 122 ILE A C 1
ATOM 1031 O O . ILE A 1 122 ? -14.544 -0.723 2.613 1.00 54.34 122 ILE A O 1
ATOM 1035 N N . VAL A 1 123 ? -15.729 -0.016 0.831 1.00 50.19 123 VAL A N 1
ATOM 1036 C CA . VAL A 1 123 ? -16.079 -1.326 0.294 1.00 50.19 123 VAL A CA 1
ATOM 103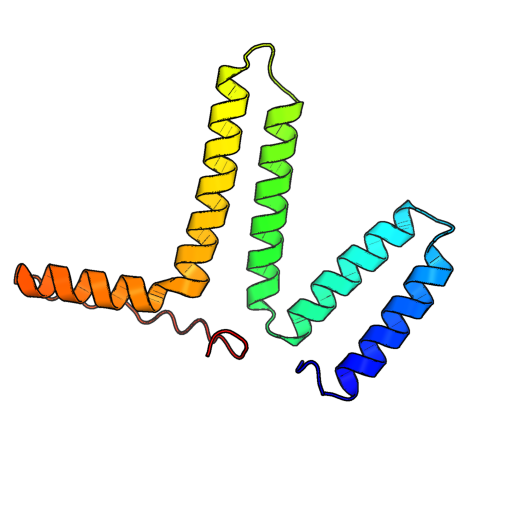7 C C . VAL A 1 123 ? -14.775 -2.096 0.091 1.00 50.19 123 VAL A C 1
ATOM 1039 O O . VAL A 1 123 ? -13.982 -1.778 -0.793 1.00 50.19 123 VAL A O 1
ATOM 1042 N N . LEU A 1 124 ? -14.544 -3.103 0.923 1.00 48.97 124 LEU A N 1
ATOM 1043 C CA . LEU A 1 124 ? -13.564 -4.145 0.665 1.00 48.97 124 LEU A CA 1
ATOM 1044 C C . LEU A 1 124 ? -14.323 -5.364 0.130 1.00 48.97 124 LEU A C 1
ATOM 1046 O O . LEU A 1 124 ? -14.740 -6.207 0.921 1.00 48.97 124 LEU A O 1
ATOM 1050 N N . PRO A 1 125 ? -14.491 -5.534 -1.192 1.00 48.34 125 PRO A N 1
ATOM 1051 C CA . PRO A 1 125 ? -14.485 -6.858 -1.781 1.00 48.34 125 PRO A CA 1
ATOM 1052 C C . PRO A 1 125 ? -13.034 -7.067 -2.251 1.00 48.34 125 PRO A C 1
ATOM 1054 O O . PRO A 1 125 ? -12.542 -6.367 -3.129 1.00 48.34 125 PRO A O 1
ATOM 1057 N N . ILE A 1 126 ? -12.215 -7.972 -1.736 1.00 49.88 126 ILE A N 1
ATOM 1058 C CA . ILE A 1 126 ? -12.413 -9.378 -1.389 1.00 49.88 126 ILE A CA 1
ATOM 1059 C C . ILE A 1 126 ? -11.058 -9.801 -0.786 1.00 49.88 126 ILE A C 1
ATOM 1061 O O . ILE A 1 126 ? -10.026 -9.465 -1.371 1.00 49.88 126 ILE A O 1
ATOM 1065 N N . GLY A 1 127 ? -11.029 -10.535 0.335 1.00 46.50 127 GLY A N 1
ATOM 1066 C CA . GLY A 1 127 ? -9.802 -11.234 0.767 1.00 46.50 127 GLY A CA 1
ATOM 1067 C C . GLY A 1 127 ? -9.484 -11.307 2.264 1.00 46.50 127 GLY A C 1
ATOM 1068 O O . GLY A 1 127 ? -8.433 -11.839 2.609 1.00 46.50 127 GLY A O 1
ATOM 1069 N N . LEU A 1 128 ? -10.342 -10.794 3.151 1.00 37.66 128 LEU A N 1
ATOM 1070 C CA . LEU A 1 128 ? -10.235 -10.983 4.608 1.00 37.66 128 LEU A CA 1
ATOM 1071 C C . LEU A 1 128 ? -11.613 -11.267 5.229 1.00 37.66 128 LEU A C 1
ATOM 1073 O O . LEU A 1 128 ? -11.995 -10.674 6.234 1.00 37.66 128 LEU A O 1
ATOM 1077 N N . SER A 1 129 ? -12.345 -12.179 4.593 1.00 43.12 129 SER A N 1
ATOM 1078 C CA . SER A 1 129 ? -13.399 -12.989 5.208 1.00 43.12 129 SER A CA 1
ATOM 1079 C C . SER A 1 129 ? -13.150 -14.433 4.811 1.00 43.12 129 SER A C 1
ATOM 1081 O O . SER A 1 129 ? -13.044 -14.639 3.577 1.00 43.12 129 SER A O 1
#

Secondary structure (DSSP, 8-state):
--TTSHHHHHHHHHHHHHHHHHTTSHHHHHHHHHHHHHHHHHTT-HHHHHHHHHHHHHHHHHHHHHHHS-S-HHHHHHHHHHHHHHHHHHHHHHHSHHHHHHHHHHHHHHTT-------------SS--

Foldseek 3Di:
DDPPDPVNVVLVVVLVVVLVVCVVPVVVNVVSVVVSVLVVVVVQPVVVSVVVVVLVVLLVVLVCVLVVDDPPPVVNVVSVVVNVVVVVVSCCVPPVVVVVQVVVCVVCVVVVHRDHDDDPPPPDPDDDD